Protein AF-A0A7S0RFB7-F1 (afdb_monomer_lite)

Foldseek 3Di:
DDDDPPPDPPQPWDKDFDADCDPVRGRDTQDMDTDRPVVQWQDWDAALVSQKIKTFGQDADPSQWDWDDDPPRDIQIWGFGMWMAGSNHRHTDDTDTGNDFGFNDKDADNDPQQFIWTAGPVGDIDTDGRDPPPPPDPDDDDPDPDDDDDDD

Secondary structure (DSSP, 8-state):
-------------EEEEEE--SGGGTT-EEEEEEETTGGGEEEEEE-TTSSEEEEEE-S--GGGEEEEEETTTEEEEEEEEEEEEETTT--EEEEEEESS--EEEEEE-SSTTS-EEEEETTS-EEEE----TTSS----------------

pLDDT: mean 78.0, std 23.05, range [26.36, 97.56]

Radius of gyration: 18.6 Å; chains: 1; bounding box: 62×42×54 Å

Organism: NCBI:txid1411642

InterPro domains:
  IPR036322 WD40-repeat-containing domain superfamily [SSF50978] (39-127)
  IPR052596 Activating Molecule i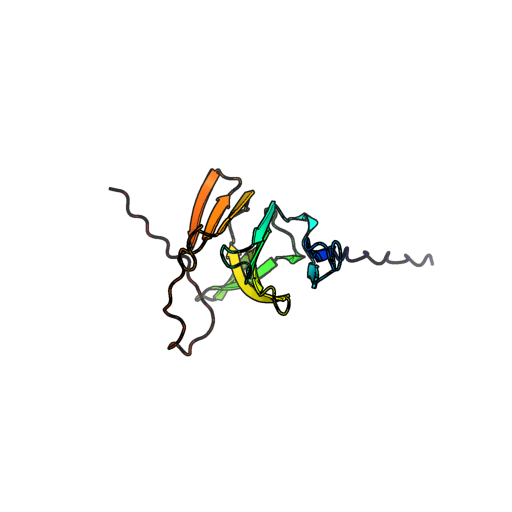n BECN1-Regulated Autophagy [PTHR22874] (8-149)

Sequence (152 aa):
AGGAAAGSAQRLMYELRVYSLQDHNFGEVLAARAVCAAHCLTSIQFSPSSGHLLLAYGRRHISLLRTLWAGGGNLTLVHTILEVYRVSDMKLVRVVPSADDEVNVACFHPVVGGGLAYGTKEGRLRLLWHSRAAADASAPDNLLLAEGMQEH

Structure (mmCIF, N/CA/C/O backbone):
data_AF-A0A7S0RFB7-F1
#
_entry.id   AF-A0A7S0RFB7-F1
#
loop_
_atom_site.group_PDB
_atom_site.id
_atom_site.type_symbol
_atom_site.label_atom_id
_atom_site.label_alt_id
_atom_site.label_comp_id
_atom_site.label_asym_id
_atom_site.label_entity_id
_atom_site.label_seq_id
_atom_site.pdbx_PDB_ins_code
_atom_site.Cartn_x
_atom_site.Cartn_y
_atom_site.Cartn_z
_atom_site.occupancy
_atom_site.B_iso_or_equiv
_atom_site.auth_seq_id
_atom_site.auth_comp_id
_atom_site.auth_asym_id
_atom_site.auth_atom_id
_atom_site.pdbx_PDB_model_num
ATOM 1 N N . ALA A 1 1 ? 43.666 16.294 20.431 1.00 36.16 1 ALA A N 1
ATOM 2 C CA . ALA A 1 1 ? 42.831 15.107 20.166 1.00 36.16 1 ALA A CA 1
ATOM 3 C C . ALA A 1 1 ? 41.371 15.494 20.378 1.00 36.16 1 ALA A C 1
ATOM 5 O O . ALA A 1 1 ? 40.919 15.539 21.512 1.00 36.16 1 ALA A O 1
ATOM 6 N N . GLY A 1 2 ? 40.680 15.911 19.314 1.00 33.66 2 GLY A N 1
ATOM 7 C CA . GLY A 1 2 ? 39.262 16.274 19.362 1.00 33.66 2 GLY A CA 1
ATOM 8 C C . GLY A 1 2 ? 38.436 15.100 18.859 1.00 33.66 2 GLY A C 1
ATOM 9 O O . GLY A 1 2 ? 38.502 14.779 17.677 1.00 33.66 2 GLY A O 1
ATOM 10 N N . GLY A 1 3 ? 37.729 14.425 19.764 1.00 35.66 3 GLY A N 1
ATOM 11 C CA . GLY A 1 3 ? 36.810 13.349 19.416 1.00 35.66 3 GLY A CA 1
ATOM 12 C C . GLY A 1 3 ? 35.638 13.910 18.621 1.00 35.66 3 GLY A C 1
ATOM 13 O O . GLY A 1 3 ? 34.831 14.668 19.154 1.00 35.66 3 GLY A O 1
ATOM 14 N N . ALA A 1 4 ? 35.555 13.545 17.344 1.00 40.34 4 ALA A N 1
ATOM 15 C CA . ALA A 1 4 ? 34.352 13.737 16.557 1.00 40.34 4 ALA A CA 1
ATOM 16 C C . ALA A 1 4 ? 33.259 12.848 17.161 1.00 40.34 4 ALA A C 1
ATOM 18 O O . ALA A 1 4 ? 33.284 11.626 17.014 1.00 40.34 4 ALA A O 1
ATOM 19 N N . ALA A 1 5 ? 32.316 13.462 17.876 1.00 42.56 5 ALA A N 1
ATOM 20 C CA . ALA A 1 5 ? 31.050 12.829 18.187 1.00 42.56 5 ALA A CA 1
ATOM 21 C C . ALA A 1 5 ? 30.367 12.530 16.848 1.00 42.56 5 ALA A C 1
ATOM 23 O O . ALA A 1 5 ? 29.866 13.433 16.178 1.00 42.56 5 ALA A O 1
ATOM 24 N N . ALA A 1 6 ? 30.418 11.267 16.427 1.00 45.00 6 ALA A N 1
ATOM 25 C CA . ALA A 1 6 ? 29.604 10.765 15.338 1.00 45.00 6 ALA A CA 1
ATOM 26 C C . ALA A 1 6 ? 28.146 10.993 15.743 1.00 45.00 6 ALA A C 1
ATOM 28 O O . ALA A 1 6 ? 27.607 10.273 16.584 1.00 45.00 6 ALA A O 1
ATOM 29 N N . GLY A 1 7 ? 27.545 12.058 15.211 1.00 36.59 7 GLY A N 1
ATOM 30 C CA . GLY A 1 7 ? 26.134 12.339 15.395 1.00 36.59 7 GLY A CA 1
ATOM 31 C C . GLY A 1 7 ? 25.361 11.101 14.978 1.00 36.59 7 GLY A C 1
ATOM 32 O O . GLY A 1 7 ? 25.425 10.678 13.824 1.00 36.59 7 GLY A O 1
ATOM 33 N N . SER A 1 8 ? 24.679 10.483 15.938 1.00 42.44 8 SER A N 1
ATOM 34 C CA . SER A 1 8 ? 23.750 9.400 15.675 1.00 42.44 8 SER A CA 1
ATOM 35 C C . SER A 1 8 ? 22.723 9.935 14.686 1.00 42.44 8 SER A C 1
ATOM 37 O O . SER A 1 8 ? 21.896 10.771 15.058 1.00 42.44 8 SER A O 1
ATOM 39 N N . ALA A 1 9 ? 22.800 9.505 13.428 1.00 47.88 9 ALA A N 1
ATOM 40 C CA . ALA A 1 9 ? 21.756 9.763 12.456 1.00 47.88 9 ALA A CA 1
ATOM 41 C C . ALA A 1 9 ? 20.477 9.163 13.041 1.00 47.88 9 ALA A C 1
ATOM 43 O O . ALA A 1 9 ? 20.316 7.941 13.068 1.00 47.88 9 ALA A O 1
ATOM 44 N N . GLN A 1 10 ? 19.616 10.008 13.613 1.00 49.78 10 GLN A N 1
ATOM 45 C CA . GLN A 1 10 ? 18.332 9.558 14.116 1.00 49.78 10 GLN A CA 1
ATOM 46 C C . GLN A 1 10 ? 17.606 8.942 12.929 1.00 49.78 10 GLN A C 1
ATOM 48 O O . GLN A 1 10 ? 17.258 9.623 11.965 1.00 49.78 10 GLN A O 1
ATOM 53 N N . ARG A 1 11 ? 17.450 7.621 12.970 1.00 56.50 11 ARG A N 1
ATOM 54 C CA . ARG A 1 11 ? 16.660 6.882 11.999 1.00 56.50 11 ARG A CA 1
ATOM 55 C C . ARG A 1 11 ? 15.232 7.375 12.186 1.00 56.50 11 ARG A C 1
ATOM 57 O O . ARG A 1 11 ? 14.575 6.945 13.127 1.00 56.50 11 ARG A O 1
ATOM 64 N N . LEU A 1 12 ? 14.799 8.332 11.363 1.00 58.34 12 LEU A N 1
ATOM 65 C CA . LEU A 1 12 ? 13.429 8.838 11.375 1.00 58.34 12 LEU A CA 1
ATOM 66 C C . LEU A 1 12 ? 12.503 7.642 11.158 1.00 58.34 12 LEU A C 1
ATOM 68 O O . LEU A 1 12 ? 12.405 7.094 10.061 1.00 58.34 12 LEU A O 1
ATOM 72 N N . MET A 1 13 ? 11.911 7.182 12.252 1.00 72.31 13 MET A N 1
ATOM 73 C CA . MET A 1 13 ? 11.018 6.042 12.279 1.00 72.31 13 MET A CA 1
ATOM 74 C C . MET A 1 13 ? 9.617 6.621 12.276 1.00 72.31 13 MET A C 1
ATOM 76 O O . MET A 1 13 ? 9.175 7.219 13.252 1.00 72.31 13 MET A O 1
ATOM 80 N N . TYR A 1 14 ? 8.959 6.519 11.130 1.00 88.12 14 TYR A N 1
ATOM 81 C CA . TYR A 1 14 ? 7.579 6.947 10.994 1.00 88.12 14 TYR A CA 1
ATOM 82 C C . TYR A 1 14 ? 6.659 5.824 11.453 1.00 88.12 14 TYR A C 1
ATOM 84 O O . TYR A 1 14 ? 7.053 4.656 11.477 1.00 88.12 14 TYR A O 1
ATOM 92 N N . GLU A 1 15 ? 5.422 6.167 11.785 1.00 91.75 15 GLU A N 1
ATOM 93 C CA . GLU A 1 15 ? 4.425 5.197 12.210 1.00 91.75 15 GLU A CA 1
ATO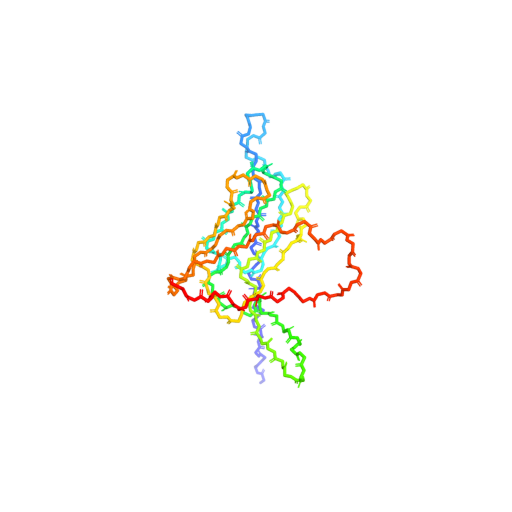M 94 C C . GLU A 1 15 ? 3.153 5.353 11.384 1.00 91.75 15 GLU A C 1
ATOM 96 O O . GLU A 1 15 ? 2.579 6.433 11.271 1.00 91.75 15 GLU A O 1
ATOM 101 N N . LEU A 1 16 ? 2.727 4.244 10.798 1.00 93.00 16 LEU A N 1
ATOM 102 C CA . LEU A 1 16 ? 1.441 4.093 10.153 1.00 93.00 16 LEU A CA 1
ATOM 103 C C . LEU A 1 16 ? 0.420 3.691 11.215 1.00 93.00 16 LEU A C 1
ATOM 105 O O . LEU A 1 16 ? 0.626 2.694 11.906 1.00 93.00 16 LEU A O 1
ATOM 109 N N . ARG A 1 17 ? -0.685 4.432 11.309 1.00 95.25 17 ARG A N 1
ATOM 110 C CA . ARG A 1 17 ? -1.765 4.176 12.267 1.00 95.25 17 ARG A CA 1
ATOM 111 C C . ARG A 1 17 ? -3.107 4.070 11.559 1.00 95.25 17 ARG A C 1
ATOM 113 O O . ARG A 1 17 ? -3.403 4.858 10.664 1.00 95.25 17 ARG A O 1
ATOM 120 N N . VAL A 1 18 ? -3.916 3.113 11.992 1.00 95.31 18 VAL A N 1
ATOM 121 C CA . VAL A 1 18 ? -5.326 2.986 11.624 1.00 95.31 18 VAL A CA 1
ATOM 122 C C . VAL A 1 18 ? -6.149 3.478 12.802 1.00 95.31 18 VAL A C 1
ATOM 124 O O . VAL A 1 18 ? -6.004 2.967 13.910 1.00 95.31 18 VAL A O 1
ATOM 127 N N . TYR A 1 19 ? -6.996 4.469 12.553 1.00 96.44 19 TYR A N 1
ATOM 128 C CA . TYR A 1 19 ? -7.852 5.074 13.564 1.00 96.44 19 TYR A CA 1
ATOM 129 C C . TYR A 1 19 ? -9.291 4.601 13.402 1.00 96.44 19 TYR A C 1
ATOM 131 O O . TYR A 1 19 ? -9.767 4.447 12.275 1.00 96.44 19 TYR A O 1
ATOM 139 N N . SER A 1 20 ? -9.990 4.403 14.517 1.00 96.12 20 SER A N 1
ATOM 140 C CA . SER A 1 20 ? -11.431 4.200 14.476 1.00 96.12 20 SER A CA 1
ATOM 141 C C . SER A 1 20 ? -12.151 5.515 14.214 1.00 96.12 20 SER A C 1
ATOM 143 O O . SER A 1 20 ? -11.799 6.561 14.761 1.00 96.12 20 SER A O 1
ATOM 145 N N . LEU A 1 21 ? -13.192 5.435 13.392 1.00 95.75 21 LEU A N 1
ATOM 146 C CA . LEU A 1 21 ? -14.116 6.533 13.125 1.00 95.75 21 LEU A CA 1
ATOM 147 C C . LEU A 1 21 ? -15.523 6.252 13.687 1.00 95.75 21 LEU A C 1
ATOM 149 O O . LEU A 1 21 ? -16.454 6.968 13.341 1.00 95.75 21 LEU A O 1
ATOM 153 N N . GLN A 1 22 ? -15.704 5.203 14.502 1.00 96.38 22 GLN A N 1
ATOM 154 C CA . GLN A 1 22 ? -17.000 4.885 15.119 1.00 96.38 22 GLN A CA 1
ATOM 155 C C . GLN A 1 22 ? -17.221 5.734 16.375 1.00 96.38 22 GLN A C 1
ATOM 157 O O . GLN A 1 22 ? -16.279 5.968 17.123 1.00 96.38 22 GLN A O 1
ATOM 162 N N . ASP A 1 23 ? -18.464 6.128 16.656 1.00 97.56 23 ASP A N 1
ATOM 163 C CA . ASP A 1 23 ? -18.780 7.071 17.743 1.00 97.56 23 ASP A CA 1
ATOM 164 C C . ASP A 1 23 ? -18.255 6.644 19.126 1.00 97.56 23 ASP A C 1
ATOM 166 O O . ASP A 1 23 ? -17.782 7.475 19.896 1.00 97.56 23 ASP A O 1
ATOM 170 N N . HIS A 1 24 ? -18.311 5.348 19.451 1.00 97.38 24 HIS A N 1
ATOM 171 C CA . HIS A 1 24 ? -17.968 4.846 20.788 1.00 97.38 24 HIS A CA 1
ATOM 172 C C . HIS A 1 24 ? -16.461 4.714 21.054 1.00 97.38 24 HIS A C 1
ATOM 174 O O . HIS A 1 24 ? -16.070 4.521 22.201 1.00 97.38 24 HIS A O 1
ATOM 180 N N . ASN A 1 25 ? -15.624 4.789 20.020 1.00 96.00 25 ASN A N 1
ATOM 181 C CA . ASN A 1 25 ? -14.166 4.665 20.116 1.00 96.00 25 ASN A CA 1
ATOM 182 C C . ASN A 1 25 ? -13.455 5.586 19.108 1.00 96.00 25 ASN A C 1
ATOM 184 O O . ASN A 1 25 ? -12.372 5.280 18.608 1.00 96.00 25 ASN A O 1
ATOM 188 N N . PHE A 1 26 ? -14.080 6.716 18.776 1.00 97.25 26 PHE A N 1
ATOM 189 C CA . PHE A 1 26 ? -13.581 7.641 17.767 1.00 97.25 26 PHE A CA 1
ATOM 190 C C . PHE A 1 26 ? -12.175 8.136 18.126 1.00 97.25 26 PHE A C 1
ATOM 192 O O . PHE A 1 26 ? -11.929 8.622 19.230 1.00 97.25 26 PHE A O 1
ATOM 199 N N . GLY A 1 27 ? -11.247 8.037 17.174 1.00 96.19 27 GLY A N 1
ATOM 200 C CA . GLY A 1 27 ? -9.857 8.451 17.355 1.00 96.19 27 GLY A CA 1
ATOM 201 C C . GLY A 1 27 ? -8.976 7.437 18.089 1.00 96.19 27 GLY A C 1
ATOM 202 O O . GLY A 1 27 ? -7.771 7.673 18.205 1.00 96.19 27 GLY A O 1
ATOM 203 N N . GLU A 1 28 ? -9.513 6.297 18.533 1.00 97.44 28 GLU A N 1
ATOM 204 C CA . GLU A 1 28 ? -8.684 5.210 19.055 1.00 97.44 28 GLU A CA 1
ATOM 205 C C . GLU A 1 28 ? -7.815 4.600 17.949 1.00 97.44 28 GLU A C 1
ATOM 207 O O . GLU A 1 28 ? -8.241 4.438 16.802 1.00 97.44 28 GLU A O 1
ATOM 212 N N . VAL A 1 29 ? -6.574 4.252 18.300 1.00 96.00 29 VAL A N 1
ATOM 213 C CA . VAL A 1 29 ? -5.644 3.571 17.395 1.00 96.00 29 VAL A CA 1
ATOM 214 C C . VAL A 1 29 ? -5.978 2.083 17.389 1.00 96.00 29 VAL A C 1
ATOM 216 O O . VAL A 1 29 ? -5.667 1.367 18.335 1.00 96.00 29 VAL A O 1
ATOM 219 N N . LEU A 1 30 ? -6.582 1.617 16.299 1.00 94.44 30 LEU A N 1
ATOM 220 C CA . LEU A 1 30 ? -6.938 0.212 16.096 1.00 94.44 30 LEU A CA 1
ATOM 221 C C . LEU A 1 30 ? -5.717 -0.646 15.757 1.00 94.44 30 LEU A C 1
ATOM 223 O O . LEU A 1 30 ? -5.643 -1.813 16.132 1.00 94.44 30 LEU A O 1
ATOM 227 N N . ALA A 1 31 ? -4.764 -0.072 15.023 1.00 93.88 31 ALA A N 1
ATOM 228 C CA . ALA A 1 31 ? -3.536 -0.747 14.637 1.00 93.88 31 ALA A CA 1
ATOM 229 C C . ALA A 1 31 ? -2.423 0.269 14.370 1.00 93.88 31 ALA A C 1
ATOM 231 O O . ALA A 1 31 ? -2.680 1.356 13.849 1.00 93.88 31 ALA A O 1
ATOM 232 N N . ALA A 1 32 ? -1.182 -0.094 14.690 1.00 93.50 32 ALA A N 1
ATOM 233 C CA . ALA A 1 32 ? -0.015 0.738 14.434 1.00 93.50 32 ALA A CA 1
ATOM 234 C C . ALA A 1 32 ? 1.172 -0.105 13.963 1.00 93.50 32 ALA A C 1
ATOM 236 O O . ALA A 1 32 ? 1.356 -1.244 14.397 1.00 93.50 32 ALA A O 1
ATOM 237 N N . ARG A 1 33 ? 1.981 0.445 13.056 1.00 91.75 33 ARG A N 1
ATOM 238 C CA . ARG A 1 33 ? 3.211 -0.191 12.584 1.00 91.75 33 ARG A CA 1
ATOM 239 C C . ARG A 1 33 ? 4.243 0.844 12.177 1.00 91.75 33 ARG A C 1
ATOM 241 O O . ARG A 1 33 ? 3.944 1.792 11.457 1.00 91.75 33 ARG A O 1
ATOM 248 N N . ALA A 1 34 ? 5.487 0.607 12.566 1.00 89.81 34 ALA A N 1
ATOM 249 C CA . ALA A 1 34 ? 6.597 1.421 12.108 1.00 89.81 34 ALA A CA 1
ATOM 250 C C . ALA A 1 34 ? 6.887 1.228 10.613 1.00 89.81 34 ALA A C 1
ATOM 252 O O . ALA A 1 34 ? 6.903 0.102 10.108 1.00 89.81 34 ALA A O 1
ATOM 253 N N . VAL A 1 35 ? 7.179 2.330 9.927 1.00 86.75 35 VAL A N 1
ATOM 254 C CA . VAL A 1 35 ? 7.505 2.383 8.501 1.00 86.75 35 VAL A CA 1
ATOM 255 C C . VAL A 1 35 ? 8.786 3.195 8.310 1.00 86.75 35 VAL A C 1
ATOM 257 O O . VAL A 1 35 ? 8.894 4.345 8.732 1.00 86.75 35 VAL A O 1
ATOM 260 N N . CYS A 1 36 ? 9.779 2.596 7.653 1.00 72.75 36 CYS A N 1
ATOM 261 C CA . CYS A 1 36 ? 11.107 3.199 7.488 1.00 72.75 36 CYS A CA 1
ATOM 262 C C . CYS A 1 36 ? 11.172 4.266 6.382 1.00 72.75 36 CYS A C 1
ATOM 264 O O . CYS A 1 36 ? 12.071 5.102 6.389 1.00 72.75 36 CYS A O 1
ATOM 266 N N . ALA A 1 37 ? 10.260 4.228 5.409 1.00 80.00 37 ALA A N 1
ATOM 267 C CA . ALA A 1 37 ? 10.351 5.012 4.176 1.00 80.00 37 ALA A CA 1
ATOM 268 C C . ALA A 1 37 ? 9.153 5.947 3.955 1.00 80.00 37 ALA A C 1
ATOM 270 O O . ALA A 1 37 ? 8.797 6.246 2.817 1.00 80.00 37 ALA A O 1
ATOM 271 N N . ALA A 1 38 ? 8.515 6.421 5.031 1.00 82.75 38 ALA A N 1
ATOM 272 C CA . ALA A 1 38 ? 7.301 7.226 4.890 1.00 82.75 38 ALA A CA 1
ATOM 273 C C . ALA A 1 38 ? 7.522 8.549 4.137 1.00 82.75 38 ALA A C 1
ATOM 275 O O . ALA A 1 38 ? 6.616 9.028 3.468 1.00 82.75 38 ALA A O 1
ATOM 276 N N . HIS A 1 39 ? 8.741 9.095 4.161 1.00 83.38 39 HIS A N 1
ATOM 277 C CA . HIS A 1 39 ? 9.121 10.273 3.372 1.00 83.38 39 HIS A CA 1
ATOM 278 C C . HIS A 1 39 ? 9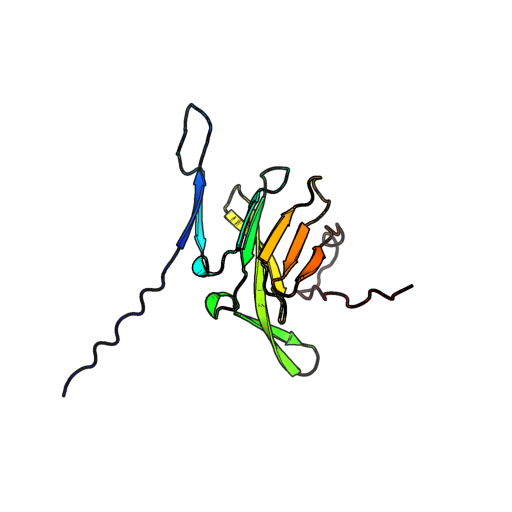.063 10.050 1.844 1.00 83.38 39 HIS A C 1
ATOM 280 O O . HIS A 1 39 ? 9.169 11.007 1.079 1.00 83.38 39 HIS A O 1
ATOM 286 N N . CYS A 1 40 ? 8.919 8.802 1.388 1.00 89.19 40 CYS A N 1
ATOM 287 C CA . CYS A 1 40 ? 8.736 8.445 -0.017 1.00 89.19 40 CYS A CA 1
ATOM 288 C C . CYS A 1 40 ? 7.301 8.030 -0.355 1.00 89.19 40 CYS A C 1
ATOM 290 O O . CYS A 1 40 ? 7.060 7.681 -1.509 1.00 89.19 40 CYS A O 1
ATOM 292 N N . LEU A 1 41 ? 6.371 8.015 0.606 1.00 92.69 41 LEU A N 1
ATOM 293 C CA . LEU A 1 41 ? 4.999 7.575 0.357 1.00 92.69 41 LEU A CA 1
ATOM 294 C C . LEU A 1 41 ? 4.262 8.546 -0.566 1.00 92.69 41 LEU A C 1
ATOM 296 O O . LEU A 1 41 ? 4.338 9.761 -0.397 1.00 92.69 41 LEU A O 1
ATOM 300 N N . THR A 1 42 ? 3.516 7.991 -1.513 1.00 95.50 42 THR A N 1
ATOM 301 C CA . THR A 1 42 ? 2.656 8.740 -2.438 1.00 95.50 42 THR A CA 1
ATOM 302 C C . THR A 1 42 ? 1.194 8.321 -2.367 1.00 95.50 42 THR A C 1
ATOM 304 O O . THR A 1 42 ? 0.317 9.121 -2.677 1.00 95.50 42 THR A O 1
ATOM 307 N N . SER A 1 43 ? 0.903 7.100 -1.906 1.00 95.19 43 SER A N 1
ATOM 308 C CA . SER A 1 43 ? -0.470 6.633 -1.699 1.00 95.19 43 SER A CA 1
ATOM 309 C C . SER A 1 43 ? -0.579 5.723 -0.478 1.00 95.19 43 SER A C 1
ATOM 311 O O . SER A 1 43 ? 0.296 4.887 -0.234 1.00 95.19 43 SER A O 1
ATOM 313 N N . ILE A 1 44 ? -1.677 5.884 0.264 1.00 96.25 44 ILE A N 1
ATOM 314 C CA . ILE A 1 44 ? -2.140 4.974 1.314 1.00 96.25 44 ILE A CA 1
ATOM 315 C C . ILE A 1 44 ? -3.622 4.703 1.049 1.00 96.25 44 ILE A C 1
ATOM 317 O O . ILE A 1 44 ? -4.418 5.640 0.985 1.00 96.25 44 ILE A O 1
ATOM 321 N N . GLN A 1 45 ? -4.000 3.440 0.861 1.00 96.31 45 GLN A N 1
ATOM 322 C CA . GLN A 1 45 ? -5.361 3.061 0.461 1.00 96.31 45 GLN A CA 1
ATOM 323 C C . GLN A 1 45 ? -5.801 1.774 1.153 1.00 96.31 45 GLN A C 1
ATOM 325 O O . GLN A 1 45 ? -5.049 0.801 1.193 1.00 96.31 45 GLN A O 1
ATOM 330 N N . PHE A 1 46 ? -7.041 1.728 1.637 1.00 96.81 46 PHE A N 1
ATOM 331 C CA . PHE A 1 46 ? -7.664 0.463 2.019 1.00 96.81 46 PHE A CA 1
ATOM 332 C C . PHE A 1 46 ? -8.101 -0.313 0.775 1.00 96.81 46 PHE A C 1
ATOM 334 O O . PHE A 1 46 ? -8.538 0.259 -0.221 1.00 96.81 46 PHE A O 1
ATOM 341 N N . SER A 1 47 ? -8.008 -1.639 0.841 1.00 95.81 47 SER A N 1
ATOM 342 C CA . SER A 1 47 ? -8.690 -2.519 -0.110 1.00 95.81 47 SER A CA 1
ATOM 343 C C . SER A 1 47 ? -10.210 -2.359 -0.003 1.00 95.81 47 SER A C 1
ATOM 345 O O . SER A 1 47 ? -10.676 -2.001 1.078 1.00 95.81 47 SER A O 1
ATOM 347 N N . PRO A 1 48 ? -11.000 -2.736 -1.025 1.00 95.31 48 PRO A N 1
ATOM 348 C CA . PRO A 1 48 ? -12.461 -2.609 -0.981 1.00 95.31 48 PRO A CA 1
ATOM 349 C C . PRO A 1 48 ? -13.140 -3.314 0.200 1.00 95.31 48 PRO A C 1
ATOM 351 O O . PRO A 1 48 ? -14.212 -2.905 0.625 1.00 95.31 48 PRO A O 1
ATOM 354 N N . SER A 1 49 ? -12.528 -4.371 0.746 1.00 94.94 49 SER A N 1
ATOM 355 C CA . SER A 1 49 ? -13.030 -5.081 1.929 1.00 94.94 49 SER A CA 1
ATOM 356 C C . SER A 1 49 ? -12.467 -4.561 3.258 1.00 94.94 49 SER A C 1
ATOM 358 O O . SER A 1 49 ? -12.683 -5.187 4.292 1.00 94.94 49 SER A O 1
ATOM 360 N N . SER A 1 50 ? -11.657 -3.499 3.234 1.00 94.62 50 SER A N 1
ATOM 361 C CA . SER A 1 50 ? -10.886 -2.967 4.371 1.00 94.62 50 SER A CA 1
ATOM 362 C C . SER A 1 50 ? -9.974 -3.980 5.083 1.00 94.62 50 SER A C 1
ATOM 364 O O . SER A 1 50 ? -9.390 -3.667 6.114 1.00 94.62 50 SER A O 1
ATOM 366 N N . GLY A 1 51 ? -9.796 -5.187 4.532 1.00 94.50 51 GLY A N 1
ATOM 367 C CA . GLY A 1 51 ? -8.941 -6.225 5.117 1.00 94.50 51 GLY A CA 1
ATOM 368 C C . GLY A 1 51 ? -7.449 -6.009 4.858 1.00 94.50 51 GLY A C 1
ATOM 369 O O . GLY A 1 51 ? -6.609 -6.564 5.570 1.00 94.50 51 GLY A O 1
ATOM 370 N N . HIS A 1 52 ? -7.113 -5.198 3.854 1.00 95.62 52 HIS A N 1
ATOM 371 C CA . HIS A 1 52 ? -5.743 -4.874 3.482 1.00 95.62 52 HIS A CA 1
ATOM 372 C C . HIS A 1 52 ? -5.539 -3.370 3.324 1.00 95.62 52 HIS A C 1
ATOM 374 O O . HIS A 1 52 ? -6.469 -2.632 2.996 1.00 95.62 52 HIS A O 1
ATOM 380 N N . LEU A 1 53 ? -4.295 -2.944 3.504 1.00 96.19 53 LEU A N 1
ATOM 381 C CA . LEU A 1 53 ? -3.830 -1.583 3.310 1.00 96.19 53 LEU A CA 1
ATOM 382 C C . LEU A 1 53 ? -2.654 -1.582 2.329 1.00 96.19 53 LEU A C 1
ATOM 384 O O . LEU A 1 53 ? -1.692 -2.325 2.510 1.00 96.19 53 LEU A O 1
ATOM 388 N N . LEU A 1 54 ? -2.738 -0.752 1.299 1.00 96.25 54 LEU A N 1
ATOM 389 C CA . LEU A 1 54 ? -1.699 -0.522 0.304 1.00 96.25 54 LEU A CA 1
ATOM 390 C C . LEU A 1 54 ? -0.897 0.719 0.677 1.00 96.25 54 LEU A C 1
ATOM 392 O O . LEU A 1 54 ? -1.483 1.779 0.886 1.00 96.25 54 LEU A O 1
ATOM 396 N N . LEU A 1 55 ? 0.425 0.586 0.699 1.00 95.81 55 LEU A N 1
ATOM 397 C CA . LEU A 1 55 ? 1.390 1.678 0.758 1.00 95.81 55 LEU A CA 1
ATOM 398 C C . LEU A 1 55 ? 2.144 1.722 -0.570 1.00 95.81 55 LEU A C 1
ATOM 400 O O . LEU A 1 55 ? 2.669 0.699 -1.011 1.00 95.81 55 LEU A O 1
ATOM 404 N N . ALA A 1 56 ? 2.209 2.895 -1.195 1.00 96.00 56 ALA A N 1
ATOM 405 C CA . ALA A 1 56 ? 2.940 3.107 -2.439 1.00 96.00 56 ALA A CA 1
ATOM 406 C C . ALA A 1 56 ? 4.047 4.141 -2.272 1.00 96.00 56 ALA A C 1
ATOM 408 O O . ALA A 1 56 ? 3.842 5.165 -1.621 1.00 96.00 56 ALA A O 1
ATOM 409 N N . TYR A 1 57 ? 5.197 3.878 -2.888 1.00 94.12 57 TYR A N 1
ATOM 410 C CA . TYR A 1 57 ? 6.404 4.681 -2.748 1.00 94.12 57 TYR A CA 1
ATOM 411 C C . TYR A 1 57 ? 6.827 5.285 -4.087 1.00 94.12 57 TYR A C 1
ATOM 413 O O . TYR A 1 57 ? 7.020 4.587 -5.081 1.00 94.12 57 TYR A O 1
ATOM 421 N N . GLY A 1 58 ? 7.020 6.600 -4.091 1.00 88.75 58 GLY A N 1
ATOM 422 C CA . GLY A 1 58 ? 7.351 7.371 -5.283 1.00 88.75 58 GLY A CA 1
ATOM 423 C C . GLY A 1 58 ? 8.793 7.817 -5.386 1.00 88.75 58 GLY A C 1
ATOM 424 O O . GLY A 1 58 ? 9.102 8.582 -6.283 1.00 88.75 58 GLY A O 1
ATOM 425 N N . ARG A 1 59 ? 9.689 7.443 -4.475 1.00 78.94 59 ARG A N 1
ATOM 426 C CA . ARG A 1 59 ? 11.112 7.794 -4.584 1.00 78.94 59 ARG A CA 1
ATOM 427 C C . ARG A 1 59 ? 11.962 6.585 -4.255 1.00 78.94 59 ARG A C 1
ATOM 429 O O . ARG A 1 59 ? 11.698 5.884 -3.279 1.00 78.94 59 ARG A O 1
ATOM 436 N N . ARG A 1 60 ? 13.020 6.388 -5.035 1.00 75.88 60 ARG A N 1
ATOM 437 C CA . ARG A 1 60 ? 14.052 5.398 -4.738 1.00 75.88 60 ARG A CA 1
ATOM 438 C C . ARG A 1 60 ? 14.846 5.866 -3.519 1.00 75.88 60 ARG A C 1
ATOM 440 O O . ARG A 1 60 ? 15.515 6.896 -3.560 1.00 75.88 60 ARG A O 1
ATOM 447 N N . HIS A 1 61 ? 14.731 5.134 -2.416 1.00 76.69 61 HIS A N 1
ATOM 448 C CA . HIS A 1 61 ? 15.469 5.406 -1.185 1.00 76.69 61 HIS A CA 1
ATOM 449 C C . HIS A 1 61 ? 16.139 4.132 -0.681 1.00 76.69 61 HIS A C 1
ATOM 451 O O . HIS A 1 61 ? 15.585 3.041 -0.813 1.00 76.69 61 HIS A O 1
ATOM 457 N N . ILE A 1 62 ? 17.304 4.271 -0.043 1.00 74.56 62 ILE A N 1
ATOM 458 C CA . ILE A 1 62 ? 18.107 3.134 0.429 1.00 74.56 62 ILE A CA 1
ATOM 459 C C . ILE A 1 62 ? 17.347 2.234 1.416 1.00 74.56 62 ILE A C 1
ATOM 461 O O . ILE A 1 62 ? 17.578 1.034 1.466 1.00 74.56 62 ILE A O 1
ATOM 465 N N . SER A 1 63 ? 16.380 2.782 2.158 1.00 75.19 63 SER A N 1
ATOM 466 C CA . SER A 1 63 ? 15.516 1.996 3.054 1.00 75.19 63 SER A CA 1
ATOM 467 C C . SER A 1 63 ? 14.546 1.056 2.330 1.00 75.19 63 SER A C 1
ATOM 469 O O . SER A 1 63 ? 14.022 0.148 2.964 1.00 75.19 63 SER A O 1
ATOM 471 N N . LEU A 1 64 ? 14.289 1.289 1.040 1.00 72.88 64 LEU A N 1
ATOM 472 C CA . LEU A 1 64 ? 13.432 0.469 0.175 1.00 72.88 64 LEU A CA 1
ATOM 473 C C . LEU A 1 64 ? 14.245 -0.412 -0.780 1.00 72.88 64 LEU A C 1
ATOM 475 O O . LEU A 1 64 ? 13.659 -1.224 -1.501 1.00 72.88 64 LEU A O 1
ATOM 479 N N . LEU A 1 65 ? 15.567 -0.230 -0.811 1.00 74.62 65 LEU A N 1
ATOM 480 C CA . LEU A 1 65 ? 16.467 -0.940 -1.702 1.00 74.62 65 LEU A CA 1
ATOM 481 C C . LEU A 1 65 ? 16.517 -2.422 -1.332 1.00 74.62 65 LEU A C 1
ATOM 483 O O . LEU A 1 65 ? 16.696 -2.795 -0.172 1.00 74.62 65 LEU A O 1
ATOM 487 N N . ARG A 1 66 ? 16.387 -3.267 -2.348 1.00 76.06 66 ARG A N 1
ATOM 488 C CA . ARG A 1 66 ? 16.563 -4.710 -2.272 1.00 76.06 66 ARG A CA 1
ATOM 489 C C . ARG A 1 66 ? 17.432 -5.180 -3.422 1.00 76.06 66 ARG A C 1
ATOM 491 O O . ARG A 1 66 ? 17.401 -4.625 -4.518 1.00 76.06 66 ARG A O 1
ATOM 498 N N . THR A 1 67 ? 18.186 -6.233 -3.164 1.00 72.06 67 THR A N 1
ATOM 499 C CA . THR A 1 67 ? 18.998 -6.890 -4.182 1.00 72.06 67 THR A CA 1
ATOM 500 C C . THR A 1 67 ? 18.254 -8.132 -4.638 1.00 72.06 67 THR A C 1
ATOM 502 O O . THR A 1 67 ? 17.922 -8.979 -3.809 1.00 72.06 67 THR A O 1
ATOM 505 N N . LEU A 1 68 ? 17.972 -8.236 -5.934 1.00 70.44 68 LEU A N 1
ATOM 506 C CA . LEU A 1 68 ? 17.461 -9.461 -6.537 1.00 70.44 68 LEU A CA 1
ATOM 507 C C . LEU A 1 68 ? 18.585 -10.155 -7.302 1.00 70.44 68 LEU A C 1
ATOM 509 O O . LEU A 1 68 ? 19.376 -9.515 -8.000 1.00 70.44 68 LEU A O 1
ATO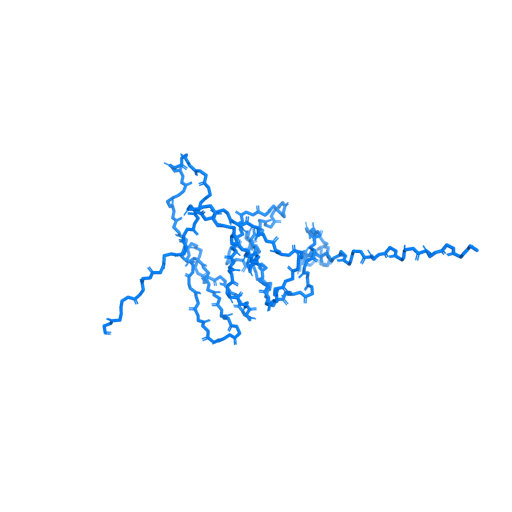M 513 N N . TRP A 1 69 ? 18.650 -11.475 -7.150 1.00 59.53 69 TRP A N 1
ATOM 514 C CA . TRP A 1 69 ? 19.575 -12.310 -7.900 1.00 59.53 69 TRP A CA 1
ATOM 515 C C . TRP A 1 69 ? 18.940 -12.669 -9.242 1.00 59.53 69 TRP A C 1
ATOM 517 O O . TRP A 1 69 ? 18.007 -13.473 -9.293 1.00 59.53 69 TRP A O 1
ATOM 527 N N . ALA A 1 70 ? 19.426 -12.074 -10.330 1.00 61.47 70 ALA A N 1
ATOM 528 C CA . ALA A 1 70 ? 19.015 -12.476 -11.667 1.00 61.47 70 ALA A CA 1
ATOM 529 C C . ALA A 1 70 ? 19.793 -13.739 -12.079 1.00 61.47 70 ALA A C 1
ATOM 531 O O . ALA A 1 70 ? 21.009 -13.839 -11.879 1.00 61.47 70 ALA A O 1
ATOM 532 N N . GLY A 1 71 ? 19.091 -14.730 -12.640 1.00 51.12 71 GLY A N 1
ATOM 533 C CA . GLY A 1 71 ? 19.707 -15.953 -13.161 1.00 51.12 71 GLY A CA 1
ATOM 534 C C . GLY A 1 71 ? 20.746 -15.607 -14.230 1.00 51.12 71 GLY A C 1
ATOM 535 O O . GLY A 1 71 ? 20.392 -15.096 -15.285 1.00 51.12 71 GLY A O 1
ATOM 536 N N . GLY A 1 72 ? 22.027 -15.832 -13.927 1.00 62.31 72 GLY A N 1
ATOM 537 C CA . GLY A 1 72 ? 23.156 -15.404 -14.765 1.00 62.31 72 GLY A CA 1
ATOM 538 C C . GLY A 1 72 ? 24.312 -14.746 -14.001 1.00 62.31 72 GLY A C 1
ATOM 539 O O . GLY A 1 72 ? 25.334 -14.443 -14.603 1.00 62.31 72 GLY A O 1
ATOM 540 N N . GLY A 1 73 ? 24.183 -14.544 -12.683 1.00 63.34 73 GLY A N 1
ATOM 541 C CA . GLY A 1 73 ? 25.274 -14.051 -11.827 1.00 63.34 73 GLY A CA 1
ATOM 542 C C . GLY A 1 73 ? 25.379 -12.528 -11.740 1.00 63.34 73 GLY A C 1
ATOM 543 O O . GLY A 1 73 ? 26.322 -12.022 -11.137 1.00 63.34 73 GLY A O 1
ATOM 544 N N . ASN A 1 74 ? 24.414 -11.797 -12.304 1.00 71.75 74 ASN A N 1
ATOM 545 C CA . ASN A 1 74 ? 24.341 -10.350 -12.161 1.00 71.75 74 ASN A CA 1
ATOM 546 C C . ASN A 1 74 ? 23.356 -9.969 -11.044 1.00 71.75 74 ASN A C 1
ATOM 548 O O . ASN A 1 74 ? 22.243 -10.497 -10.968 1.00 71.75 74 ASN A O 1
ATOM 552 N N . LEU A 1 75 ? 23.776 -9.056 -10.169 1.00 75.94 75 LEU A N 1
ATOM 553 C CA . LEU A 1 75 ? 22.940 -8.523 -9.096 1.00 75.94 75 LEU A CA 1
ATOM 554 C C . LEU A 1 75 ? 22.173 -7.315 -9.626 1.00 75.94 75 LEU A C 1
ATOM 556 O O . LEU A 1 75 ? 22.778 -6.320 -10.022 1.00 75.94 75 LEU A O 1
ATOM 560 N N . THR A 1 76 ? 20.844 -7.372 -9.590 1.00 78.19 76 THR A N 1
ATOM 561 C CA . THR A 1 76 ? 20.006 -6.232 -9.967 1.00 78.19 76 THR A CA 1
ATOM 562 C C . THR A 1 76 ? 19.466 -5.559 -8.716 1.00 78.19 76 THR A C 1
ATOM 564 O O . THR A 1 76 ? 18.827 -6.179 -7.862 1.00 78.19 76 THR A O 1
ATOM 567 N N . LEU A 1 77 ? 19.737 -4.262 -8.607 1.00 81.81 77 LEU A N 1
ATOM 568 C CA . LEU A 1 77 ? 19.223 -3.415 -7.542 1.00 81.81 77 LEU A CA 1
ATOM 569 C C . LEU A 1 77 ? 17.803 -2.966 -7.887 1.00 81.81 77 LEU A C 1
ATOM 571 O O . LEU A 1 77 ? 17.574 -2.336 -8.917 1.00 81.81 77 LEU A O 1
ATOM 575 N N . VAL A 1 78 ? 16.855 -3.269 -7.007 1.00 87.25 78 VAL A N 1
ATOM 576 C CA . VAL A 1 78 ? 15.446 -2.890 -7.145 1.00 87.25 78 VAL A CA 1
ATOM 577 C C . VAL A 1 78 ? 14.973 -2.157 -5.901 1.00 87.25 78 VAL A C 1
ATOM 579 O O . VAL A 1 78 ? 15.458 -2.392 -4.799 1.00 87.25 78 VAL A O 1
ATOM 582 N N . HIS A 1 79 ? 13.989 -1.283 -6.051 1.00 88.81 79 HIS A N 1
ATOM 583 C CA . HIS A 1 79 ? 13.372 -0.584 -4.932 1.00 88.81 79 HIS A CA 1
ATOM 584 C C . HIS A 1 79 ? 11.968 -1.121 -4.703 1.00 88.81 79 HIS A C 1
ATOM 586 O O . HIS A 1 79 ? 11.232 -1.405 -5.642 1.00 88.81 79 HIS A O 1
ATOM 592 N N . THR A 1 80 ? 11.582 -1.271 -3.443 1.00 91.06 80 THR A N 1
ATOM 593 C CA . THR A 1 80 ? 10.194 -1.556 -3.083 1.00 91.06 80 THR A CA 1
ATOM 594 C C . THR A 1 80 ? 9.320 -0.374 -3.483 1.00 91.06 80 THR A C 1
ATOM 596 O O . THR A 1 80 ? 9.500 0.722 -2.961 1.00 91.06 80 THR A O 1
ATOM 599 N N . ILE A 1 81 ? 8.376 -0.607 -4.393 1.00 93.62 81 ILE A N 1
ATOM 600 C CA . ILE A 1 81 ? 7.452 0.419 -4.884 1.00 93.62 81 ILE A CA 1
ATOM 601 C C . ILE A 1 81 ? 6.060 0.297 -4.269 1.00 93.62 81 ILE A C 1
ATOM 603 O O . ILE A 1 81 ? 5.378 1.307 -4.124 1.00 93.62 81 ILE A O 1
ATOM 607 N N . LEU A 1 82 ? 5.647 -0.909 -3.864 1.00 94.38 82 LEU A N 1
ATOM 608 C CA . LEU A 1 82 ? 4.367 -1.149 -3.196 1.00 94.38 82 LEU A CA 1
ATOM 609 C C . LEU A 1 82 ? 4.527 -2.151 -2.054 1.00 94.38 82 LEU A C 1
ATOM 611 O O . LEU A 1 82 ? 5.206 -3.168 -2.200 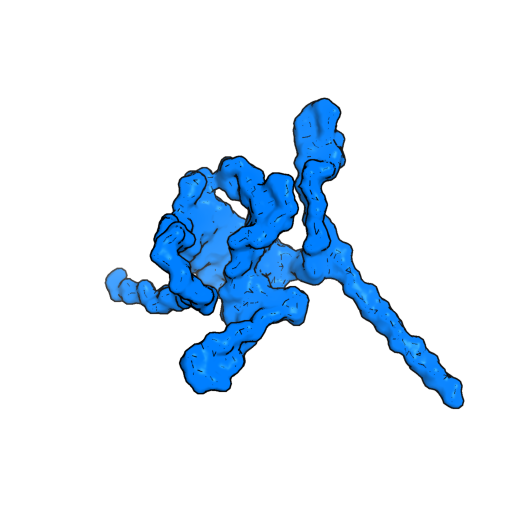1.00 94.38 82 LEU A O 1
ATOM 615 N N . GLU A 1 83 ? 3.814 -1.916 -0.963 1.00 94.62 83 GLU A N 1
ATOM 616 C CA . GLU A 1 83 ? 3.641 -2.840 0.154 1.00 94.62 83 GLU A CA 1
ATOM 617 C C . GLU A 1 83 ? 2.155 -3.022 0.446 1.00 94.62 83 GLU A C 1
ATOM 619 O O . GLU A 1 83 ? 1.389 -2.061 0.440 1.00 94.62 83 GLU A O 1
ATOM 624 N N . VAL A 1 84 ? 1.741 -4.256 0.727 1.00 94.69 84 VAL A N 1
ATOM 625 C CA . VAL A 1 84 ? 0.377 -4.559 1.166 1.00 94.69 84 VAL A CA 1
ATOM 626 C C . VAL A 1 84 ? 0.435 -5.178 2.548 1.00 94.69 84 VAL A C 1
ATOM 628 O O . VAL A 1 84 ? 1.062 -6.221 2.746 1.00 94.69 84 VAL A O 1
ATOM 631 N N . TYR A 1 85 ? -0.256 -4.550 3.488 1.00 95.44 85 TYR A N 1
ATOM 632 C CA . TYR A 1 85 ? -0.403 -5.002 4.862 1.00 95.44 85 TYR A CA 1
ATOM 633 C C . TYR A 1 85 ? -1.798 -5.571 5.079 1.00 95.44 85 TYR A C 1
ATOM 635 O O . TYR A 1 85 ? -2.773 -5.054 4.540 1.00 95.44 85 TYR A O 1
ATOM 643 N N . ARG A 1 86 ? -1.915 -6.623 5.883 1.00 95.31 86 ARG A N 1
ATOM 644 C CA . ARG A 1 86 ? -3.199 -7.055 6.433 1.00 95.31 86 ARG A CA 1
ATOM 645 C C . ARG A 1 86 ? -3.537 -6.165 7.621 1.00 95.31 86 ARG A C 1
ATOM 647 O O . ARG A 1 86 ? -2.701 -5.968 8.492 1.00 95.31 86 ARG A O 1
ATOM 654 N N . VAL A 1 87 ? -4.756 -5.644 7.669 1.00 95.12 87 VAL A N 1
ATOM 655 C CA . VAL A 1 87 ? -5.154 -4.654 8.682 1.00 95.12 87 VAL A CA 1
ATOM 656 C C . VAL A 1 87 ? -5.276 -5.272 10.078 1.00 95.12 87 VAL A C 1
ATOM 658 O O . VAL A 1 87 ? -4.908 -4.633 11.053 1.00 95.12 87 VAL A O 1
ATOM 661 N N . SER A 1 88 ? -5.722 -6.529 10.181 1.00 93.38 88 SER A N 1
ATOM 662 C CA . SER A 1 88 ? -5.992 -7.186 11.471 1.00 93.38 88 SER A CA 1
ATOM 663 C C . SER A 1 88 ? -4.765 -7.369 12.370 1.00 93.38 88 SER A C 1
ATOM 665 O O . SER A 1 88 ? -4.903 -7.428 13.583 1.00 93.38 88 SER A O 1
ATOM 667 N N . ASP A 1 89 ? -3.578 -7.526 11.784 1.00 93.38 89 ASP A N 1
ATOM 668 C CA . ASP A 1 89 ? -2.324 -7.812 12.497 1.00 93.38 89 ASP A CA 1
ATOM 669 C C . ASP A 1 89 ? -1.152 -6.941 12.011 1.00 93.38 89 ASP A C 1
ATOM 671 O O . ASP A 1 89 ? -0.003 -7.148 12.404 1.00 93.38 89 ASP A O 1
ATOM 675 N N . MET A 1 90 ? -1.425 -5.990 11.112 1.00 94.25 90 MET A N 1
ATOM 676 C CA . MET A 1 90 ? -0.435 -5.188 10.394 1.00 94.25 90 MET A CA 1
ATOM 677 C C . MET A 1 90 ? 0.658 -6.018 9.718 1.00 94.25 90 MET A C 1
ATOM 679 O O . MET A 1 90 ? 1.746 -5.497 9.472 1.00 94.25 90 MET A O 1
ATOM 683 N N . LYS A 1 91 ? 0.433 -7.298 9.395 1.00 94.75 91 LYS A N 1
ATOM 684 C CA . LYS A 1 91 ? 1.445 -8.155 8.764 1.00 94.75 91 LYS A CA 1
ATOM 685 C C . LYS A 1 91 ? 1.632 -7.766 7.302 1.00 94.75 91 LYS A C 1
ATOM 687 O O . LYS A 1 91 ? 0.666 -7.583 6.569 1.00 94.75 91 LYS A O 1
ATOM 692 N N . LEU A 1 92 ? 2.887 -7.685 6.864 1.00 93.38 92 LEU A N 1
ATOM 693 C CA . LEU A 1 92 ? 3.223 -7.450 5.462 1.00 93.38 92 LEU A CA 1
ATOM 694 C C . LEU A 1 92 ? 2.928 -8.731 4.676 1.00 93.38 92 LEU A C 1
ATOM 696 O O . LEU A 1 92 ? 3.554 -9.760 4.929 1.00 93.38 92 LEU A O 1
ATOM 700 N N . VAL A 1 93 ? 1.952 -8.685 3.771 1.00 94.00 93 VAL A N 1
ATOM 701 C CA . VAL A 1 93 ? 1.488 -9.853 3.001 1.00 94.00 93 VAL A CA 1
ATOM 702 C C . VAL A 1 93 ? 1.979 -9.856 1.560 1.00 94.00 93 VAL A C 1
ATOM 704 O O . VAL A 1 93 ? 2.024 -10.911 0.936 1.00 94.00 93 VAL A O 1
ATOM 707 N N . ARG A 1 94 ? 2.344 -8.694 1.013 1.00 91.50 94 ARG A N 1
ATOM 708 C CA . ARG A 1 94 ? 2.898 -8.589 -0.338 1.00 91.50 94 ARG A CA 1
ATOM 709 C C . ARG A 1 94 ? 3.836 -7.406 -0.434 1.00 91.50 94 ARG A C 1
ATOM 711 O O . ARG A 1 94 ? 3.572 -6.353 0.140 1.00 91.50 94 ARG A O 1
ATOM 718 N N . VAL A 1 95 ? 4.885 -7.576 -1.230 1.00 91.56 95 VAL A N 1
ATOM 719 C CA . VAL A 1 95 ? 5.741 -6.476 -1.649 1.00 91.56 95 VAL A CA 1
ATOM 720 C C . VAL A 1 95 ? 5.983 -6.555 -3.144 1.00 91.56 95 VAL A C 1
ATOM 722 O O . VAL A 1 95 ? 6.231 -7.637 -3.668 1.00 91.56 95 VAL A O 1
ATOM 725 N N . VAL A 1 96 ? 5.939 -5.412 -3.819 1.00 91.50 96 VAL A N 1
ATOM 726 C CA . VAL A 1 96 ? 6.257 -5.292 -5.242 1.00 91.50 96 VAL A CA 1
ATOM 727 C C . VAL A 1 96 ? 7.525 -4.451 -5.376 1.00 91.50 96 VAL A C 1
ATOM 729 O O . VAL A 1 96 ? 7.502 -3.269 -5.023 1.00 91.50 96 VAL A O 1
ATOM 732 N N . PRO A 1 97 ? 8.649 -5.041 -5.811 1.00 91.62 97 PRO A N 1
ATOM 733 C CA . PRO A 1 97 ? 9.842 -4.294 -6.172 1.00 91.62 97 PRO A CA 1
ATOM 734 C C . PRO A 1 97 ? 9.820 -3.858 -7.647 1.00 91.62 97 PRO A C 1
ATOM 736 O O . PRO A 1 97 ? 9.200 -4.513 -8.480 1.00 91.62 97 PRO A O 1
ATOM 739 N N . SER A 1 98 ? 10.541 -2.788 -7.978 1.00 89.62 98 SER A N 1
ATOM 740 C CA . SER A 1 98 ? 10.837 -2.377 -9.353 1.00 89.62 98 SER A CA 1
ATOM 741 C C . SER A 1 98 ? 12.214 -1.713 -9.435 1.00 89.62 98 SER A C 1
ATOM 743 O O . SER A 1 98 ? 12.627 -1.003 -8.515 1.00 89.62 98 SER A O 1
ATOM 745 N N . ALA A 1 99 ? 12.949 -1.972 -10.518 1.00 86.00 99 ALA A N 1
ATOM 746 C CA . ALA A 1 99 ? 14.196 -1.265 -10.819 1.00 86.00 99 ALA A CA 1
ATOM 747 C C . ALA A 1 99 ? 13.919 0.144 -11.357 1.00 86.00 99 ALA A C 1
ATOM 749 O O . ALA A 1 99 ? 14.672 1.069 -11.057 1.00 86.00 99 ALA A O 1
ATOM 750 N N . ASP A 1 100 ? 12.828 0.290 -12.115 1.00 86.62 100 ASP A N 1
ATOM 751 C CA . ASP A 1 100 ? 12.588 1.450 -12.969 1.00 86.62 100 ASP A CA 1
ATOM 752 C C . ASP A 1 100 ? 11.446 2.345 -12.496 1.00 86.62 100 ASP A C 1
ATOM 754 O O . ASP A 1 100 ? 11.541 3.566 -12.605 1.00 86.62 100 ASP A O 1
ATOM 758 N N . ASP A 1 101 ? 10.381 1.771 -11.948 1.00 91.50 101 ASP A N 1
ATOM 759 C CA . ASP A 1 101 ? 9.167 2.541 -11.690 1.00 91.50 101 ASP A CA 1
ATOM 760 C C . ASP A 1 101 ? 9.298 3.406 -10.417 1.00 91.50 101 ASP A C 1
ATOM 762 O O . ASP A 1 101 ? 9.718 2.935 -9.357 1.00 91.50 101 ASP A O 1
ATOM 766 N N . GLU A 1 102 ? 8.861 4.665 -10.501 1.00 92.62 102 GLU A N 1
ATOM 767 C CA . GLU A 1 102 ? 8.576 5.522 -9.346 1.00 92.62 102 GLU A CA 1
ATOM 768 C C . GLU A 1 102 ? 7.071 5.800 -9.265 1.00 92.62 102 GLU A C 1
ATOM 770 O O . GLU A 1 102 ? 6.497 6.429 -10.155 1.00 92.62 102 GLU A O 1
ATOM 775 N N . VAL A 1 103 ? 6.401 5.348 -8.201 1.00 95.62 103 VAL A N 1
ATOM 776 C CA . VAL A 1 103 ? 4.932 5.410 -8.121 1.00 95.62 103 VAL A CA 1
ATOM 777 C C . VAL A 1 103 ? 4.446 6.803 -7.734 1.00 95.62 103 VAL A C 1
ATOM 779 O O . VAL A 1 103 ? 4.765 7.311 -6.663 1.00 95.62 103 VAL A O 1
ATOM 782 N N . ASN A 1 104 ? 3.601 7.402 -8.567 1.00 95.44 104 ASN A N 1
ATOM 783 C CA . ASN A 1 104 ? 2.911 8.651 -8.252 1.00 95.44 104 ASN A CA 1
ATOM 784 C C . ASN A 1 104 ? 1.579 8.402 -7.529 1.00 95.44 104 ASN A C 1
ATOM 786 O O . ASN A 1 104 ? 1.243 9.091 -6.575 1.00 95.44 104 ASN A O 1
ATOM 790 N N . VAL A 1 105 ? 0.819 7.399 -7.970 1.00 96.62 105 VAL A N 1
ATOM 791 C CA . VAL A 1 105 ? -0.476 7.039 -7.384 1.00 96.62 105 VAL A CA 1
ATOM 792 C C . VAL A 1 105 ? -0.695 5.541 -7.514 1.00 96.62 105 VAL A C 1
ATOM 794 O O . VAL A 1 105 ? -0.270 4.932 -8.492 1.00 96.62 105 VAL A O 1
ATOM 797 N N . ALA A 1 106 ? -1.372 4.939 -6.545 1.00 97.25 106 ALA A N 1
ATOM 798 C CA . ALA A 1 106 ? -1.795 3.549 -6.625 1.00 97.25 106 ALA A CA 1
ATOM 799 C C . ALA A 1 106 ? -3.147 3.369 -5.947 1.00 97.25 106 ALA A C 1
ATOM 801 O O . ALA A 1 106 ? -3.434 4.040 -4.951 1.00 97.25 106 ALA A O 1
ATOM 802 N N . CYS A 1 107 ? -3.950 2.452 -6.472 1.00 96.38 107 CYS A N 1
ATOM 803 C CA . CYS A 1 107 ? -5.263 2.115 -5.947 1.00 96.38 107 CYS A CA 1
ATOM 804 C C . CYS A 1 107 ? -5.567 0.626 -6.130 1.00 96.38 107 CYS A C 1
ATOM 806 O O . CYS A 1 107 ? -5.028 -0.050 -7.010 1.00 96.38 107 CYS A O 1
ATOM 808 N N . PHE A 1 108 ? -6.456 0.110 -5.287 1.00 96.50 108 PHE A N 1
ATOM 809 C CA . PHE A 1 108 ? -7.050 -1.199 -5.515 1.00 96.50 108 PHE A CA 1
ATOM 810 C C . PHE A 1 108 ? -8.132 -1.119 -6.587 1.00 96.50 108 PHE A C 1
ATOM 812 O O . PHE A 1 108 ? -8.817 -0.106 -6.727 1.00 96.50 108 PHE A O 1
ATOM 819 N N . HIS A 1 109 ? -8.334 -2.229 -7.292 1.00 94.06 109 HIS A N 1
ATOM 820 C CA . HIS A 1 109 ? -9.549 -2.417 -8.069 1.00 94.06 109 HIS A CA 1
ATOM 821 C C . HIS A 1 109 ? -10.775 -2.355 -7.131 1.00 94.06 109 HIS A C 1
ATOM 823 O O . HIS A 1 109 ? -10.710 -2.935 -6.046 1.00 94.06 109 HIS A O 1
ATOM 829 N N . PRO A 1 110 ? -11.894 -1.705 -7.513 1.00 92.75 110 PRO A N 1
ATOM 830 C CA . PRO A 1 110 ? -13.056 -1.521 -6.632 1.00 92.75 110 PRO A CA 1
ATOM 831 C C . PRO A 1 110 ? -13.751 -2.834 -6.241 1.00 92.75 110 PRO A C 1
ATOM 833 O O . PRO A 1 110 ? -14.394 -2.916 -5.200 1.00 92.75 110 PRO A O 1
ATOM 836 N N . VAL A 1 111 ? -13.607 -3.879 -7.057 1.00 92.12 111 VAL A N 1
ATOM 837 C CA . VAL A 1 111 ? -14.098 -5.233 -6.756 1.00 92.12 111 VAL A CA 1
ATOM 838 C C . VAL A 1 111 ? -12.991 -6.069 -6.117 1.00 92.12 111 VAL A C 1
ATOM 840 O O . VAL A 1 111 ? -11.878 -6.139 -6.647 1.00 92.12 111 VAL A O 1
ATOM 843 N N . VAL A 1 112 ? -13.320 -6.742 -5.009 1.00 91.31 112 VAL A N 1
ATOM 844 C CA . VAL A 1 112 ? -12.431 -7.687 -4.315 1.00 91.31 112 VAL A CA 1
ATOM 845 C C . VAL A 1 112 ? -11.925 -8.748 -5.295 1.00 91.31 112 VAL A C 1
ATOM 847 O O . VAL A 1 112 ? -12.704 -9.364 -6.014 1.00 91.31 112 VAL A O 1
ATOM 850 N N . GLY A 1 113 ? -10.608 -8.962 -5.322 1.00 88.19 113 GLY A N 1
ATOM 851 C CA . GLY A 1 113 ? -9.974 -9.900 -6.253 1.00 88.19 113 GLY A CA 1
ATOM 852 C C . GLY A 1 113 ? -9.710 -9.335 -7.654 1.00 88.19 113 GLY A C 1
ATOM 853 O O . GLY A 1 113 ? -9.159 -10.047 -8.481 1.00 88.19 113 GLY A O 1
ATOM 854 N N . GLY A 1 114 ? -10.022 -8.066 -7.934 1.00 89.62 114 GLY A N 1
ATOM 855 C CA . GLY A 1 114 ? -9.689 -7.434 -9.220 1.00 89.62 114 GLY A CA 1
ATOM 856 C C . GLY A 1 114 ? -8.231 -6.976 -9.355 1.00 89.62 114 GLY A C 1
ATOM 857 O O . GLY A 1 114 ? -7.817 -6.560 -10.430 1.00 89.62 114 GLY A O 1
ATOM 858 N N . GLY A 1 115 ? -7.436 -7.060 -8.283 1.00 92.62 115 GLY A N 1
ATOM 859 C CA . GLY A 1 115 ? -6.036 -6.632 -8.285 1.00 92.62 115 GLY A CA 1
ATOM 860 C C . GLY A 1 115 ? -5.842 -5.164 -7.896 1.00 92.62 115 GLY A C 1
ATOM 861 O O . GLY A 1 115 ? -6.598 -4.619 -7.088 1.00 92.62 115 GLY A O 1
ATOM 862 N N . LEU A 1 116 ? -4.792 -4.538 -8.425 1.00 94.75 116 LEU A N 1
ATOM 863 C CA . LEU A 1 116 ? -4.438 -3.140 -8.173 1.00 94.75 116 LEU A CA 1
ATOM 864 C C . LEU A 1 116 ? -3.864 -2.472 -9.426 1.00 94.75 116 LEU A C 1
ATOM 866 O O . LEU A 1 116 ? -3.340 -3.143 -10.315 1.00 94.75 116 LEU A O 1
ATOM 870 N N . ALA A 1 117 ? -3.948 -1.149 -9.473 1.00 96.19 117 ALA A N 1
ATOM 871 C CA . ALA A 1 117 ? -3.367 -0.321 -10.518 1.00 96.19 117 ALA A CA 1
ATOM 872 C C . ALA A 1 117 ? -2.432 0.719 -9.895 1.00 96.19 117 ALA A C 1
ATOM 874 O O . ALA A 1 117 ? -2.690 1.212 -8.793 1.00 96.19 117 ALA A O 1
ATOM 875 N N . TYR A 1 118 ? -1.360 1.076 -10.598 1.00 97.19 118 TYR A N 1
ATOM 876 C CA . TYR A 1 118 ? -0.524 2.208 -10.213 1.00 97.19 118 TYR A CA 1
ATOM 877 C C . TYR A 1 118 ? -0.058 3.020 -11.416 1.00 97.19 118 TYR A C 1
ATOM 879 O O . TYR A 1 118 ? 0.245 2.480 -12.480 1.00 97.19 118 TYR A O 1
ATOM 887 N N . GLY A 1 119 ? -0.021 4.335 -11.226 1.00 97.06 119 GLY A N 1
ATOM 888 C CA . GLY A 1 119 ? 0.545 5.298 -12.156 1.00 97.06 119 GLY A CA 1
ATOM 889 C C . GLY A 1 119 ? 1.953 5.685 -11.721 1.00 97.06 119 GLY A C 1
ATOM 890 O O . GLY A 1 119 ? 2.190 5.943 -10.536 1.00 97.06 119 GLY A O 1
ATOM 891 N N . THR A 1 120 ? 2.886 5.738 -12.662 1.00 96.06 120 THR A N 1
ATOM 892 C CA . THR A 1 120 ? 4.267 6.154 -12.412 1.00 96.06 120 THR A CA 1
ATOM 89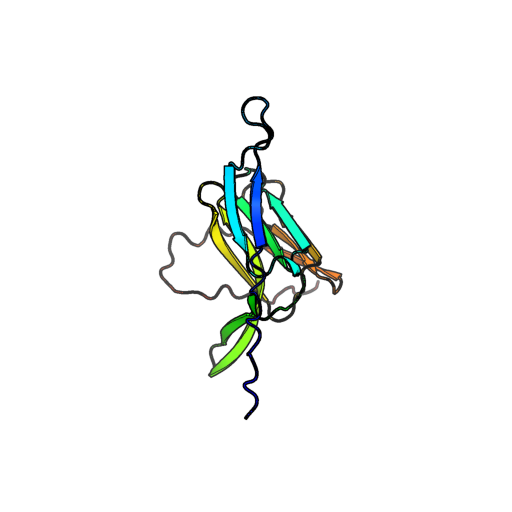3 C C . THR A 1 120 ? 4.466 7.639 -12.710 1.00 96.06 120 THR A C 1
ATOM 895 O O . THR A 1 120 ? 3.656 8.264 -13.401 1.00 96.06 120 THR A O 1
ATOM 898 N N . LYS A 1 121 ? 5.545 8.230 -12.193 1.00 93.75 121 LYS A N 1
ATOM 899 C CA . LYS A 1 121 ? 5.906 9.628 -12.484 1.00 93.75 121 LYS A CA 1
ATOM 900 C C . LYS A 1 121 ? 6.261 9.868 -13.947 1.00 93.75 121 LYS A C 1
ATOM 902 O O . LYS A 1 121 ? 6.113 10.981 -14.435 1.00 93.75 121 LYS A O 1
ATOM 907 N N . GLU A 1 122 ? 6.685 8.826 -14.648 1.00 92.12 122 GLU A N 1
ATOM 908 C CA . GLU A 1 122 ? 6.996 8.846 -16.078 1.00 92.12 122 GLU A CA 1
ATOM 909 C C . GLU A 1 122 ? 5.729 8.757 -16.948 1.00 92.12 122 GLU A C 1
ATOM 911 O O . GLU A 1 122 ? 5.826 8.669 -18.169 1.00 92.12 122 GLU A O 1
ATOM 916 N N . GLY A 1 123 ? 4.537 8.754 -16.337 1.00 93.00 123 GLY A N 1
ATOM 917 C CA . GLY A 1 123 ? 3.256 8.733 -17.042 1.00 93.00 123 GLY A CA 1
ATOM 918 C C . GLY A 1 123 ? 2.790 7.340 -17.469 1.00 93.00 123 GLY A C 1
ATOM 919 O O . GLY A 1 123 ? 1.877 7.231 -18.284 1.00 93.00 123 GLY A O 1
ATOM 920 N N . ARG A 1 124 ? 3.385 6.264 -16.937 1.00 95.19 124 ARG A N 1
ATOM 921 C CA . ARG A 1 124 ? 2.967 4.887 -17.246 1.00 95.19 124 ARG A CA 1
ATOM 922 C C . ARG A 1 124 ? 1.867 4.427 -16.299 1.00 95.19 124 ARG A C 1
ATOM 924 O O . ARG A 1 124 ? 1.924 4.706 -15.105 1.00 95.19 124 ARG A O 1
ATOM 931 N N . LEU A 1 125 ? 0.914 3.657 -16.817 1.00 95.62 125 LEU A N 1
ATOM 932 C CA . LEU A 1 125 ? -0.074 2.932 -16.019 1.00 95.62 125 LEU A CA 1
ATOM 933 C C . LEU A 1 125 ? 0.284 1.443 -15.995 1.00 95.62 125 LEU A C 1
ATOM 935 O O . LEU A 1 125 ? 0.569 0.847 -17.033 1.00 95.62 125 LEU A O 1
ATOM 939 N N . ARG A 1 126 ? 0.266 0.838 -14.810 1.00 94.62 126 ARG A N 1
ATOM 940 C CA . ARG A 1 126 ? 0.581 -0.576 -14.585 1.00 94.62 126 ARG A CA 1
ATOM 941 C C . ARG A 1 126 ? -0.587 -1.246 -13.872 1.00 94.62 126 ARG A C 1
ATOM 943 O O . ARG A 1 126 ? -1.157 -0.673 -12.944 1.00 94.62 126 ARG A O 1
ATOM 950 N N . LEU A 1 127 ? -0.921 -2.462 -14.294 1.00 93.50 127 LEU A N 1
ATOM 951 C CA . LEU A 1 127 ? -1.995 -3.273 -13.721 1.00 93.50 127 LEU A CA 1
ATOM 952 C C . LEU A 1 127 ? -1.408 -4.556 -13.132 1.00 93.50 127 LEU A C 1
ATOM 954 O O . LEU A 1 127 ? -0.638 -5.252 -13.790 1.00 93.50 127 LEU A O 1
ATOM 958 N N . LEU A 1 128 ? -1.783 -4.874 -11.896 1.00 90.31 128 LEU A N 1
ATOM 959 C CA . LEU A 1 128 ? -1.401 -6.099 -11.205 1.00 90.31 128 LEU A CA 1
ATOM 960 C C . LEU A 1 128 ? -2.663 -6.871 -10.885 1.00 90.31 128 LEU A C 1
ATOM 962 O O . LEU A 1 128 ? -3.397 -6.539 -9.954 1.00 90.31 128 LEU A O 1
ATOM 966 N N . TRP A 1 129 ? -2.889 -7.926 -11.649 1.00 84.94 129 TRP A N 1
ATOM 967 C CA . TRP A 1 129 ? -4.041 -8.791 -11.482 1.00 84.94 129 TRP A CA 1
ATOM 968 C C . TRP A 1 129 ? -3.851 -9.736 -10.299 1.00 84.94 129 TRP A C 1
ATOM 970 O O . TRP A 1 129 ? -2.756 -10.240 -10.033 1.00 84.94 129 TRP A O 1
ATOM 980 N N . HIS A 1 130 ? -4.938 -10.007 -9.582 1.00 74.06 130 HIS A N 1
ATOM 981 C CA . HIS A 1 130 ? -4.936 -11.038 -8.558 1.00 74.06 130 HIS A CA 1
ATOM 982 C C . HIS A 1 130 ? -5.043 -12.413 -9.230 1.00 74.06 130 HIS A C 1
ATOM 984 O O . HIS A 1 130 ? -6.134 -12.885 -9.535 1.00 74.06 130 HIS A O 1
ATOM 990 N N . SER A 1 131 ? -3.908 -13.067 -9.476 1.00 65.44 131 SER A N 1
ATOM 991 C CA . SER A 1 131 ? -3.922 -14.476 -9.872 1.00 65.44 131 SER A CA 1
ATOM 992 C C . SER A 1 131 ? -4.116 -15.355 -8.634 1.00 65.44 131 SER A C 1
ATOM 994 O O . SER A 1 131 ? -3.338 -15.278 -7.683 1.00 65.44 131 SER A O 1
ATOM 996 N N . ARG A 1 132 ? -5.139 -16.218 -8.650 1.00 48.91 132 ARG A N 1
ATOM 997 C CA . ARG A 1 132 ? -5.393 -17.233 -7.609 1.00 48.91 132 ARG A CA 1
ATOM 998 C C . ARG A 1 132 ? -4.388 -18.405 -7.662 1.00 48.91 132 ARG A C 1
ATOM 1000 O O . ARG A 1 132 ? -4.496 -19.343 -6.880 1.00 48.91 132 ARG A O 1
ATOM 1007 N N . ALA A 1 133 ? -3.395 -18.370 -8.551 1.00 43.22 133 ALA A N 1
ATOM 1008 C CA . ALA A 1 133 ? -2.471 -19.476 -8.810 1.00 43.22 133 ALA A CA 1
ATOM 1009 C C . ALA A 1 133 ? -1.261 -19.543 -7.849 1.00 43.22 133 ALA A C 1
ATOM 1011 O O . ALA A 1 133 ? -0.127 -19.678 -8.293 1.00 43.22 133 ALA A O 1
ATOM 1012 N N . ALA A 1 134 ? -1.476 -19.439 -6.534 1.00 44.81 134 ALA A N 1
ATOM 1013 C CA . ALA A 1 134 ? -0.402 -19.610 -5.541 1.00 44.81 134 ALA A CA 1
ATOM 1014 C C . ALA A 1 134 ? -0.817 -20.447 -4.317 1.00 44.81 134 ALA A C 1
ATOM 1016 O O . ALA A 1 134 ? -0.241 -20.291 -3.244 1.00 44.81 134 ALA A O 1
ATOM 1017 N N . ALA A 1 135 ? -1.825 -21.316 -4.457 1.00 40.06 135 ALA A N 1
ATOM 1018 C CA . ALA A 1 135 ? -2.129 -22.319 -3.433 1.00 40.06 135 ALA A CA 1
ATOM 1019 C C . ALA A 1 135 ? -1.351 -23.639 -3.631 1.00 40.06 135 ALA A C 1
ATOM 1021 O O . ALA A 1 135 ? -1.105 -24.316 -2.642 1.00 40.06 135 ALA A O 1
ATOM 1022 N N . ASP A 1 136 ? -0.877 -23.950 -4.849 1.00 36.94 136 ASP A N 1
ATOM 1023 C CA . ASP A 1 136 ? -0.326 -25.281 -5.184 1.00 36.94 136 ASP A CA 1
ATOM 1024 C C . ASP A 1 136 ? 1.076 -25.264 -5.833 1.00 36.94 136 ASP A C 1
ATOM 1026 O O . ASP A 1 136 ? 1.403 -26.129 -6.643 1.00 36.94 136 ASP A O 1
ATOM 1030 N N . ALA A 1 137 ? 1.945 -24.304 -5.502 1.00 32.59 137 ALA A N 1
ATOM 1031 C CA . ALA A 1 137 ? 3.323 -24.317 -6.006 1.00 32.59 137 ALA A CA 1
ATOM 1032 C C . ALA A 1 137 ? 4.342 -24.088 -4.886 1.00 32.59 137 ALA A C 1
ATOM 1034 O O . ALA A 1 137 ? 4.649 -22.963 -4.497 1.00 32.59 137 ALA A O 1
ATOM 1035 N N . SER A 1 138 ? 4.900 -25.188 -4.388 1.00 36.97 138 SER A N 1
ATOM 1036 C CA . SER A 1 138 ? 6.168 -25.209 -3.670 1.00 36.97 138 SER A CA 1
ATOM 1037 C C . SER A 1 138 ? 7.316 -24.816 -4.616 1.00 36.97 138 SER A C 1
ATOM 1039 O O . SER A 1 138 ? 7.904 -25.684 -5.257 1.00 36.97 138 SER A O 1
ATOM 1041 N N . ALA A 1 139 ? 7.633 -23.524 -4.717 1.00 29.47 139 ALA A N 1
ATOM 1042 C CA . ALA A 1 139 ? 8.910 -23.015 -5.235 1.00 29.47 139 ALA A CA 1
ATOM 1043 C C . ALA A 1 139 ? 9.115 -21.542 -4.813 1.00 29.47 139 ALA A C 1
ATOM 1045 O O . ALA A 1 139 ? 8.131 -20.805 -4.725 1.00 29.47 139 ALA A O 1
ATOM 1046 N N . PRO A 1 140 ? 10.355 -21.101 -4.522 1.00 35.09 140 PRO A N 1
ATOM 1047 C CA . PRO A 1 140 ? 10.617 -19.775 -3.975 1.00 35.09 140 PRO A CA 1
ATOM 1048 C C . PRO A 1 140 ? 10.554 -18.679 -5.048 1.00 35.09 140 PRO A C 1
ATOM 1050 O O . PRO A 1 140 ? 10.925 -18.892 -6.199 1.00 35.09 140 PRO A O 1
ATOM 1053 N N . ASP A 1 141 ? 10.085 -17.511 -4.610 1.00 45.78 141 ASP A N 1
ATOM 1054 C CA . ASP A 1 141 ? 10.310 -16.158 -5.126 1.00 45.78 141 ASP A CA 1
ATOM 1055 C C . ASP A 1 141 ? 10.933 -16.020 -6.524 1.00 45.78 141 ASP A C 1
ATOM 1057 O O . ASP A 1 141 ? 12.149 -16.039 -6.691 1.00 45.78 141 ASP A O 1
ATOM 1061 N N . ASN A 1 142 ? 10.079 -15.746 -7.513 1.00 33.47 142 ASN A N 1
ATOM 1062 C CA . ASN A 1 142 ? 10.358 -14.793 -8.589 1.00 33.47 142 ASN A CA 1
ATOM 1063 C C . ASN A 1 142 ? 9.057 -14.500 -9.338 1.00 33.47 142 ASN A C 1
ATOM 1065 O O . ASN A 1 142 ? 8.690 -15.185 -10.292 1.00 33.47 142 ASN A O 1
ATOM 1069 N N . LEU A 1 143 ? 8.336 -13.464 -8.902 1.00 36.91 143 LEU A N 1
ATOM 1070 C CA . LEU A 1 143 ? 7.260 -12.905 -9.711 1.00 36.91 143 LEU A CA 1
ATOM 1071 C C . LEU A 1 143 ? 7.902 -12.027 -10.791 1.00 36.91 143 LEU A C 1
ATOM 1073 O O . LEU A 1 143 ? 8.108 -10.829 -10.602 1.00 36.91 143 LEU A O 1
ATOM 1077 N N . LEU A 1 144 ? 8.267 -12.675 -11.897 1.00 32.22 144 LEU A N 1
ATOM 1078 C CA . LEU A 1 144 ? 8.590 -12.039 -13.166 1.00 32.22 144 LEU A CA 1
ATOM 1079 C C . LEU A 1 144 ? 7.438 -11.102 -13.547 1.00 32.22 144 LEU A C 1
ATOM 1081 O O . LEU A 1 144 ? 6.303 -11.539 -13.745 1.00 32.22 144 LEU A O 1
ATOM 1085 N N . LEU A 1 145 ? 7.741 -9.810 -13.663 1.00 32.50 145 LEU A N 1
ATOM 1086 C CA . LEU A 1 145 ? 6.960 -8.921 -14.509 1.00 32.50 145 LEU A CA 1
ATOM 1087 C C . LEU A 1 145 ? 7.156 -9.442 -15.933 1.00 32.50 145 LEU A C 1
ATOM 1089 O O . LEU A 1 145 ? 8.230 -9.285 -16.506 1.00 32.50 145 LEU A O 1
ATOM 1093 N N . ALA A 1 146 ? 6.154 -10.143 -16.459 1.00 28.42 146 ALA A N 1
ATOM 1094 C CA . ALA A 1 146 ? 6.142 -10.527 -17.857 1.00 28.42 146 ALA A CA 1
ATOM 1095 C C . ALA A 1 146 ? 6.106 -9.245 -18.701 1.00 28.42 146 ALA A C 1
ATOM 1097 O O . ALA A 1 146 ? 5.103 -8.530 -18.729 1.00 28.42 146 ALA A O 1
ATOM 1098 N N . GLU A 1 147 ? 7.224 -8.946 -19.357 1.00 34.22 147 GLU A N 1
ATOM 1099 C CA . GLU A 1 147 ? 7.224 -8.122 -20.555 1.00 34.22 147 GLU A CA 1
ATOM 1100 C C . GLU A 1 147 ? 6.455 -8.873 -21.644 1.00 34.22 147 GLU A C 1
ATOM 1102 O O . GLU A 1 147 ? 6.710 -10.051 -21.898 1.00 34.22 147 GLU A O 1
ATOM 1107 N N . GLY A 1 148 ? 5.483 -8.206 -22.260 1.00 28.56 148 GLY A N 1
ATOM 1108 C CA . GLY A 1 148 ? 4.707 -8.785 -23.348 1.00 28.56 148 GLY A CA 1
ATOM 1109 C C . GLY A 1 148 ? 3.348 -8.127 -23.509 1.00 28.56 148 GLY A C 1
ATOM 1110 O O . GLY A 1 148 ? 2.329 -8.747 -23.220 1.00 28.56 148 GLY A O 1
ATOM 1111 N N . MET A 1 149 ? 3.320 -6.882 -23.989 1.00 27.92 149 MET A N 1
ATOM 1112 C CA . MET A 1 149 ? 2.151 -6.394 -24.718 1.00 27.92 149 MET A CA 1
ATOM 1113 C C . MET A 1 149 ? 2.584 -6.172 -26.160 1.00 27.92 149 MET A C 1
ATOM 1115 O O . MET A 1 149 ? 3.311 -5.236 -26.476 1.00 27.92 149 MET A O 1
ATOM 1119 N N . GLN A 1 150 ? 2.209 -7.135 -26.992 1.00 26.36 150 GLN A N 1
ATOM 1120 C CA . GLN A 1 150 ? 2.352 -7.098 -28.434 1.00 26.36 150 GLN A CA 1
ATOM 1121 C C . GLN A 1 150 ? 1.287 -6.136 -28.964 1.00 26.36 150 GLN A C 1
ATOM 1123 O O . GLN A 1 150 ? 0.104 -6.309 -28.670 1.00 26.36 150 GLN A O 1
ATOM 1128 N N . GLU A 1 151 ? 1.724 -5.090 -29.661 1.00 28.14 151 GLU A N 1
ATOM 1129 C CA . GLU A 1 151 ? 0.829 -4.123 -30.291 1.00 28.14 151 GLU A CA 1
ATOM 1130 C C . GLU A 1 151 ? 0.080 -4.776 -31.459 1.00 28.14 151 GLU A C 1
ATOM 1132 O O . GLU A 1 151 ? 0.656 -5.564 -32.217 1.00 28.14 151 GLU A O 1
ATOM 1137 N N . HIS A 1 152 ? -1.201 -4.438 -31.594 1.00 29.83 152 HIS A N 1
ATOM 1138 C CA . HIS A 1 152 ? -1.991 -4.644 -32.801 1.00 29.83 152 HIS A CA 1
ATOM 1139 C C . HIS A 1 152 ? -2.783 -3.369 -33.079 1.00 29.83 152 HIS A C 1
ATOM 1141 O O . HIS A 1 152 ? -3.305 -2.794 -32.094 1.00 29.83 152 HIS A O 1
#